Protein AF-A0AAE0QJD5-F1 (afdb_monomer_lite)

Organism: NCBI:txid175788

pLDDT: mean 72.14, std 20.15, range [41.31, 96.81]

InterPro domains:
  IPR052142 Calmodulin Regulator PCP4-like [PTHR15359] (8-60)

Secondary structure (DSSP, 8-state):
-------------TT--SS------GGGS-S-TT-HHHHHHHHHHHHHHHHHHHHHHHT--

Foldseek 3Di:
DPPPDDDPDPPPVPPPPPDDPPPQPPVNDPDDPPDVVSVVVVVVVVVVVVVVVVVVVVPPD

Sequence (61 aa):
RPGSGALTGLSKPSGVEDASKKDVPPDDFDIDLDAPETEKAAVAIQSHFRKYQKKKQDTKP

Radius of gyration: 17.84 Å; chains: 1; bounding box: 53×31×38 Å

Structure (mmCIF, N/CA/C/O backbone):
data_AF-A0AAE0QJD5-F1
#
_entry.id   AF-A0AAE0QJD5-F1
#
loop_
_atom_site.group_PDB
_atom_site.id
_atom_site.type_symbol
_atom_site.label_atom_id
_atom_site.label_alt_id
_atom_site.label_comp_id
_atom_site.label_asym_id
_atom_site.label_entity_id
_atom_site.label_seq_id
_atom_site.pdbx_PDB_ins_code
_atom_site.Cartn_x
_atom_site.Cartn_y
_atom_site.Cartn_z
_atom_site.occupancy
_atom_site.B_iso_or_equiv
_atom_site.auth_seq_id
_atom_site.auth_comp_id
_atom_site.auth_asym_id
_atom_site.auth_atom_id
_atom_site.pdbx_PDB_model_num
ATOM 1 N N . ARG A 1 1 ? -37.383 22.882 12.274 1.00 48.19 1 ARG A N 1
ATOM 2 C CA . ARG A 1 1 ? -36.517 21.870 12.927 1.00 48.19 1 ARG A CA 1
ATOM 3 C C . ARG A 1 1 ? -35.231 21.744 12.112 1.00 48.19 1 ARG A C 1
ATOM 5 O O . ARG A 1 1 ? -35.253 21.005 11.137 1.00 48.19 1 ARG A O 1
ATOM 12 N N . PRO A 1 2 ? -34.144 22.466 12.419 1.00 41.31 2 PRO A N 1
ATOM 13 C CA . PRO A 1 2 ? -32.848 22.116 11.860 1.00 41.31 2 PRO A CA 1
ATOM 14 C C . PRO A 1 2 ? -32.259 20.996 12.723 1.00 41.31 2 PRO A C 1
ATOM 16 O O . PRO A 1 2 ? -31.974 21.188 13.904 1.00 41.31 2 PRO A O 1
ATOM 19 N N . GLY A 1 3 ? -32.168 19.795 12.155 1.00 41.44 3 GLY A N 1
ATOM 20 C CA . GLY A 1 3 ? -31.472 18.669 12.765 1.00 41.44 3 GLY A CA 1
ATOM 21 C C . GLY A 1 3 ? -29.972 18.915 12.700 1.00 41.44 3 GLY A C 1
ATOM 22 O O . GLY A 1 3 ? -29.315 18.482 11.762 1.00 41.44 3 GLY A O 1
ATOM 23 N N . SER A 1 4 ? -29.459 19.640 13.692 1.00 52.38 4 SER A N 1
ATOM 24 C CA . SER A 1 4 ? -28.048 19.616 14.058 1.00 52.38 4 SER A CA 1
ATOM 25 C C . SER A 1 4 ? -27.758 18.224 14.620 1.00 52.38 4 SER A C 1
ATOM 27 O O . SER A 1 4 ? -28.058 17.929 15.776 1.00 52.38 4 SER A O 1
ATOM 29 N N . GLY A 1 5 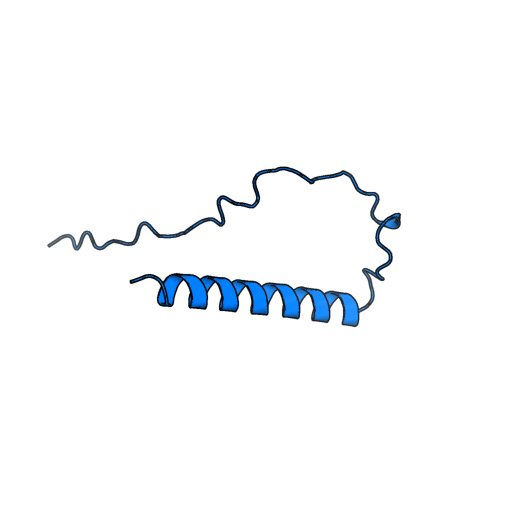? -27.305 17.329 13.748 1.00 47.06 5 GLY A N 1
ATOM 30 C CA . GLY A 1 5 ? -26.850 15.990 14.088 1.00 47.06 5 GLY A CA 1
ATOM 31 C C . GLY A 1 5 ? -25.365 15.888 13.788 1.00 47.06 5 GLY A C 1
ATOM 32 O O . GLY A 1 5 ? -24.964 16.006 12.633 1.00 47.06 5 GLY A O 1
ATOM 33 N N . ALA A 1 6 ? -24.583 15.687 14.848 1.00 46.25 6 ALA A N 1
ATOM 34 C CA . ALA A 1 6 ? -23.214 15.175 14.858 1.00 46.25 6 ALA A CA 1
ATOM 35 C C . ALA A 1 6 ? -22.991 14.142 13.724 1.00 46.25 6 ALA A C 1
ATOM 37 O O . ALA A 1 6 ? -23.910 13.410 13.380 1.00 46.25 6 ALA A O 1
ATOM 38 N N . LEU A 1 7 ? -21.825 14.027 13.085 1.00 45.38 7 LEU A N 1
ATOM 39 C CA . LEU A 1 7 ? -20.582 13.593 13.712 1.00 45.38 7 LEU A CA 1
ATOM 40 C C . LEU A 1 7 ? -19.370 14.393 13.197 1.00 45.38 7 LEU A C 1
ATOM 42 O O . LEU A 1 7 ? -18.826 14.142 12.121 1.00 45.38 7 LEU A O 1
ATOM 46 N N . THR A 1 8 ? -18.854 15.280 14.040 1.00 45.97 8 THR A N 1
ATOM 47 C CA . THR A 1 8 ? -17.408 15.484 14.145 1.00 45.97 8 THR A CA 1
ATOM 48 C C . THR A 1 8 ? -16.784 14.149 14.549 1.00 45.97 8 THR A C 1
ATOM 50 O O . THR A 1 8 ? -16.924 13.713 15.689 1.00 45.97 8 THR A O 1
ATOM 53 N N . GLY A 1 9 ? -16.160 13.463 13.599 1.00 46.19 9 GLY A N 1
ATOM 54 C CA . GLY A 1 9 ? -15.579 12.147 13.852 1.00 46.19 9 GLY A CA 1
ATOM 55 C C . GLY A 1 9 ? -14.839 11.559 12.662 1.00 46.19 9 GLY A C 1
ATOM 56 O O . GLY A 1 9 ? -14.668 10.348 12.598 1.00 46.19 9 GLY A O 1
ATOM 57 N N . LEU A 1 10 ? -14.364 12.389 11.725 1.00 49.12 10 LEU A N 1
ATOM 58 C CA . LEU A 1 10 ? -13.169 12.007 10.988 1.00 49.12 10 LEU A CA 1
ATOM 59 C C . LEU A 1 10 ? -12.039 12.073 12.015 1.00 49.12 10 LEU A C 1
ATOM 61 O O . LEU A 1 10 ? -11.355 13.089 12.136 1.00 49.12 10 LEU A O 1
ATOM 65 N N . SER A 1 11 ? -11.869 11.004 12.790 1.00 52.59 11 SER A N 1
ATOM 66 C CA . SER A 1 11 ? -10.577 10.665 13.357 1.00 52.59 11 SER A CA 1
ATOM 67 C C . SER A 1 11 ? -9.648 10.470 12.162 1.00 52.59 11 SER A C 1
ATOM 69 O O . SER A 1 11 ? -9.397 9.363 11.689 1.00 52.59 11 SER A O 1
ATOM 71 N N . LYS A 1 12 ? -9.151 11.605 11.643 1.00 50.81 12 LYS A N 1
ATOM 72 C CA . LYS A 1 12 ? -7.831 11.693 11.039 1.00 50.81 12 LYS A CA 1
ATOM 73 C C . LYS A 1 12 ? -6.963 10.781 11.902 1.00 50.81 12 LYS A C 1
ATOM 75 O O . LYS A 1 12 ? -6.987 10.957 13.126 1.00 50.81 12 LYS A O 1
ATOM 80 N N . PRO A 1 13 ? -6.234 9.809 11.340 1.00 49.38 13 PRO A N 1
ATOM 81 C CA . PRO A 1 13 ? -5.118 9.244 12.066 1.00 49.38 13 PRO A CA 1
ATOM 82 C C . PRO A 1 13 ? -4.124 10.398 12.266 1.00 49.38 13 PRO A C 1
ATOM 84 O O . PRO A 1 13 ? -3.210 10.593 11.476 1.00 49.38 13 PRO A O 1
ATOM 87 N N . SER A 1 14 ? -4.350 11.203 13.308 1.00 47.84 14 SER A N 1
ATOM 88 C CA . SER A 1 14 ? -3.470 12.237 13.862 1.00 47.84 14 SER A CA 1
ATOM 89 C 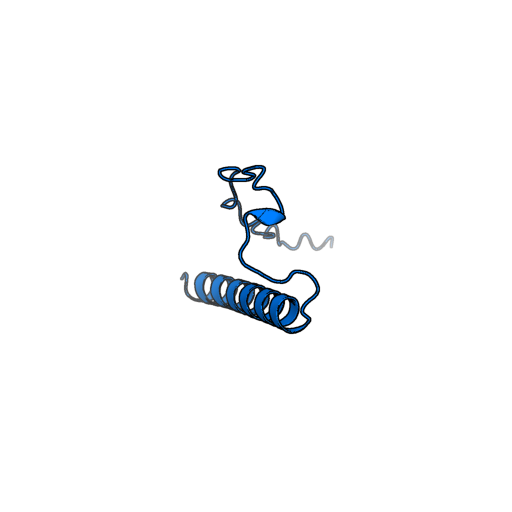C . SER A 1 14 ? -2.289 11.558 14.562 1.00 47.84 14 SER A C 1
ATOM 91 O O . SER A 1 14 ? -2.005 11.789 15.728 1.00 47.84 14 SER A O 1
ATOM 93 N N . GLY A 1 15 ? -1.702 10.594 13.862 1.00 45.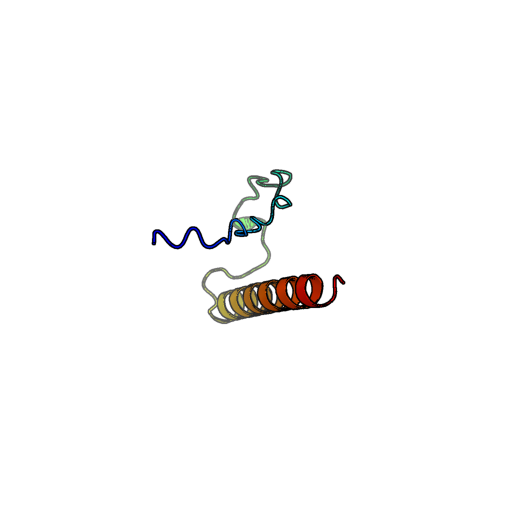69 15 GLY A N 1
ATOM 94 C CA . GLY A 1 15 ? -0.647 9.695 14.302 1.00 45.69 15 GLY A CA 1
ATOM 95 C C . GLY A 1 15 ? 0.140 9.135 13.116 1.00 45.69 15 GLY A C 1
ATOM 96 O O . GLY A 1 15 ? 0.835 8.140 13.259 1.00 45.69 15 GLY A O 1
ATOM 97 N N . VAL A 1 16 ? 0.023 9.762 11.943 1.00 46.84 16 VAL A N 1
ATOM 98 C CA . VAL A 1 16 ? 1.149 9.886 11.013 1.00 46.84 16 VAL A CA 1
ATOM 99 C C . VAL A 1 16 ? 1.636 11.327 11.109 1.00 46.84 16 VAL A C 1
ATOM 101 O O . VAL A 1 16 ? 1.606 12.090 10.149 1.00 46.84 16 VAL A O 1
ATOM 104 N N . GLU A 1 17 ? 1.999 11.720 12.330 1.00 44.12 17 GLU A N 1
ATOM 105 C CA . GLU A 1 17 ? 2.922 12.828 12.525 1.00 44.12 17 GLU A CA 1
ATOM 106 C C . GLU A 1 17 ? 4.189 12.450 11.746 1.00 44.12 17 GLU A C 1
ATOM 108 O O . GLU A 1 17 ? 4.850 11.448 12.023 1.00 44.12 17 GLU A O 1
ATOM 113 N N . ASP A 1 18 ? 4.395 13.194 10.670 1.00 53.50 18 ASP A N 1
ATOM 114 C CA . ASP A 1 18 ? 5.642 13.505 9.989 1.00 53.50 18 ASP A CA 1
ATOM 115 C C . ASP A 1 18 ? 6.910 13.109 10.783 1.00 53.50 18 ASP A C 1
ATOM 117 O O . ASP A 1 18 ? 7.449 13.881 11.567 1.00 53.50 18 ASP A O 1
ATOM 121 N N . ALA A 1 19 ? 7.381 11.869 10.619 1.00 49.56 19 ALA A N 1
ATOM 122 C CA . ALA A 1 19 ? 8.670 11.435 11.178 1.00 49.56 19 ALA A CA 1
ATOM 123 C C . ALA A 1 19 ? 9.486 10.543 10.231 1.00 49.56 19 ALA A C 1
ATOM 125 O O . ALA A 1 19 ? 10.584 10.111 10.578 1.00 49.56 19 ALA A O 1
ATOM 126 N N . SER A 1 20 ? 8.977 10.249 9.031 1.00 54.12 20 SER A N 1
ATOM 127 C CA . SER A 1 20 ? 9.736 9.600 7.954 1.00 54.12 20 SER A CA 1
ATOM 128 C C . SER A 1 20 ? 9.025 9.728 6.601 1.00 54.12 20 SER A C 1
ATOM 130 O O . SER A 1 20 ? 8.905 8.753 5.869 1.00 54.12 20 SER A O 1
ATOM 132 N N . LYS A 1 21 ? 8.704 10.956 6.167 1.00 55.94 21 LYS A N 1
ATOM 133 C CA . LYS A 1 21 ? 9.039 11.299 4.772 1.00 55.94 21 LYS A CA 1
ATOM 134 C C . LYS A 1 21 ? 10.565 11.387 4.685 1.00 55.94 21 LYS A C 1
ATOM 136 O O . LYS A 1 21 ? 11.127 12.446 4.436 1.00 55.94 21 LYS A O 1
ATOM 141 N N . LYS A 1 22 ? 11.259 10.291 5.009 1.00 59.91 22 LYS A N 1
ATOM 142 C CA . LYS A 1 22 ? 12.607 10.138 4.506 1.00 59.91 22 LYS A CA 1
ATOM 143 C C . LYS A 1 22 ? 12.386 10.084 3.010 1.00 59.91 22 LYS A C 1
ATOM 145 O O . LYS A 1 22 ? 11.605 9.260 2.535 1.00 59.91 22 LYS A O 1
ATOM 150 N N . ASP A 1 23 ? 12.987 11.039 2.328 1.00 63.25 23 ASP A N 1
ATOM 151 C CA . ASP A 1 23 ? 13.317 10.969 0.918 1.00 63.25 23 ASP A CA 1
ATOM 152 C C . ASP A 1 23 ? 14.204 9.721 0.759 1.00 63.25 23 ASP A C 1
ATOM 154 O O . ASP A 1 23 ? 15.426 9.787 0.779 1.00 63.25 23 ASP A O 1
ATOM 158 N N . VAL A 1 24 ? 13.578 8.547 0.859 1.00 64.56 24 VAL A N 1
ATOM 159 C CA . VAL A 1 24 ? 14.192 7.257 0.599 1.00 64.56 24 VAL A CA 1
ATOM 160 C C . VAL A 1 24 ? 14.061 7.128 -0.908 1.00 64.56 24 VAL A C 1
ATOM 162 O O . VAL A 1 24 ? 12.923 7.148 -1.399 1.00 64.56 24 VAL A O 1
ATOM 165 N N . PRO A 1 25 ? 15.183 7.090 -1.642 1.00 74.38 25 PRO A N 1
ATOM 166 C CA . PRO A 1 25 ? 15.169 6.835 -3.068 1.00 74.38 25 PRO A CA 1
ATOM 167 C C . PRO A 1 25 ? 14.230 5.664 -3.381 1.00 74.38 25 PRO A C 1
ATOM 169 O O . PRO A 1 25 ? 14.226 4.682 -2.638 1.00 74.38 25 PRO A O 1
ATOM 172 N N . PRO A 1 26 ? 13.438 5.726 -4.462 1.00 68.38 26 PRO A N 1
ATOM 173 C CA . PRO A 1 26 ? 12.637 4.587 -4.904 1.00 68.38 26 PRO A CA 1
ATOM 174 C C . PRO A 1 26 ? 13.466 3.296 -5.033 1.00 68.38 26 PRO A C 1
ATOM 176 O O . PRO A 1 26 ? 12.940 2.220 -4.777 1.00 68.38 26 PRO A O 1
ATOM 179 N N . ASP A 1 27 ? 14.761 3.426 -5.348 1.00 68.44 27 ASP A N 1
ATOM 180 C CA . ASP A 1 27 ? 15.744 2.338 -5.447 1.00 68.44 27 ASP A CA 1
ATOM 181 C C . ASP A 1 27 ? 16.176 1.711 -4.104 1.00 68.44 27 ASP A C 1
ATOM 183 O O . ASP A 1 27 ? 16.742 0.622 -4.098 1.00 68.44 27 ASP A O 1
ATOM 187 N N . ASP A 1 28 ? 15.926 2.360 -2.962 1.00 75.62 28 ASP A N 1
ATOM 188 C CA . ASP A 1 28 ? 16.292 1.833 -1.633 1.00 75.62 28 ASP A CA 1
ATOM 189 C C . ASP A 1 28 ? 15.239 0.847 -1.083 1.00 75.62 28 ASP A C 1
ATOM 191 O O . ASP A 1 28 ? 15.446 0.211 -0.043 1.00 75.62 28 ASP A O 1
ATOM 195 N N . PHE A 1 29 ? 14.090 0.718 -1.753 1.00 79.56 29 PHE A N 1
ATOM 196 C CA . PHE A 1 29 ? 13.074 -0.265 -1.406 1.00 79.56 29 PHE A CA 1
ATOM 197 C C . PHE A 1 29 ? 13.313 -1.555 -2.196 1.00 79.56 29 PHE A C 1
ATOM 199 O O . PHE A 1 29 ? 13.202 -1.566 -3.416 1.00 79.56 29 PHE A O 1
ATOM 206 N N . ASP A 1 30 ? 13.566 -2.660 -1.493 1.00 86.38 30 ASP A N 1
ATOM 207 C CA . ASP A 1 30 ? 13.668 -4.010 -2.074 1.00 86.38 30 ASP A CA 1
ATOM 208 C C . ASP A 1 30 ? 12.272 -4.565 -2.440 1.00 86.38 30 ASP A C 1
ATOM 210 O O . ASP A 1 30 ? 11.824 -5.588 -1.921 1.00 86.38 30 ASP A O 1
ATOM 214 N N . ILE A 1 31 ? 11.510 -3.808 -3.240 1.00 86.75 31 ILE A N 1
ATOM 215 C CA . ILE A 1 31 ? 10.183 -4.175 -3.747 1.00 86.75 31 ILE A CA 1
ATOM 216 C C . ILE A 1 31 ? 10.058 -3.796 -5.225 1.00 86.75 31 ILE A C 1
ATOM 218 O O . ILE A 1 31 ? 10.380 -2.680 -5.627 1.00 86.75 31 ILE A O 1
ATOM 222 N N . ASP A 1 32 ? 9.488 -4.692 -6.025 1.00 89.88 32 ASP A N 1
ATOM 223 C CA . ASP A 1 32 ? 9.141 -4.388 -7.412 1.00 89.88 32 ASP A CA 1
ATOM 224 C C . ASP A 1 32 ? 7.865 -3.534 -7.453 1.00 89.88 32 ASP A C 1
ATOM 226 O O . ASP A 1 32 ? 6.768 -4.035 -7.184 1.00 89.88 32 ASP A O 1
ATOM 230 N N . LEU A 1 33 ? 7.984 -2.246 -7.791 1.00 87.75 33 LEU A N 1
ATOM 231 C CA . LEU A 1 33 ? 6.836 -1.328 -7.875 1.00 87.75 33 LEU A CA 1
ATOM 232 C C . LEU A 1 33 ? 5.891 -1.646 -9.042 1.00 87.75 33 LEU A C 1
ATOM 234 O O . LEU A 1 33 ? 4.695 -1.396 -8.932 1.00 87.75 33 LEU A O 1
ATOM 238 N N . ASP A 1 34 ? 6.410 -2.232 -10.122 1.00 89.94 34 ASP A N 1
ATOM 239 C CA . ASP A 1 34 ? 5.618 -2.643 -11.289 1.00 89.94 34 ASP A CA 1
ATOM 240 C C . ASP A 1 34 ? 4.975 -4.031 -11.115 1.00 89.94 34 ASP A C 1
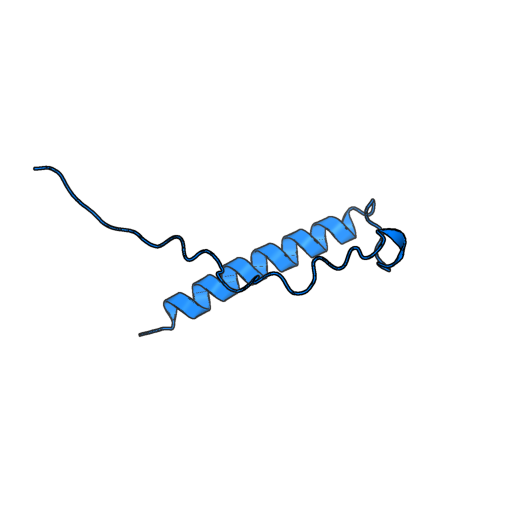ATOM 242 O O . ASP A 1 34 ? 4.155 -4.460 -11.935 1.00 89.94 34 ASP A O 1
ATOM 246 N N . ALA A 1 35 ? 5.342 -4.772 -10.062 1.00 92.94 35 ALA A N 1
ATOM 247 C CA . ALA A 1 35 ? 4.788 -6.095 -9.833 1.00 92.94 35 ALA A CA 1
ATOM 248 C C . ALA A 1 35 ? 3.356 -5.987 -9.276 1.00 92.94 35 ALA A C 1
ATOM 250 O O . ALA A 1 35 ? 3.135 -5.428 -8.196 1.00 92.94 35 ALA A O 1
ATOM 251 N N . PRO A 1 36 ? 2.361 -6.623 -9.923 1.00 93.81 36 PRO A N 1
ATOM 252 C CA . PRO A 1 36 ? 0.976 -6.575 -9.455 1.00 93.81 36 PRO A CA 1
ATOM 253 C C . PRO A 1 36 ? 0.788 -7.257 -8.090 1.00 93.81 36 PRO A C 1
ATOM 255 O O . PRO A 1 36 ? -0.223 -7.048 -7.421 1.00 93.81 36 PRO A O 1
ATOM 258 N N . GLU A 1 37 ? 1.722 -8.112 -7.670 1.00 94.56 37 GLU A N 1
ATOM 259 C CA . GLU A 1 37 ? 1.714 -8.731 -6.345 1.00 94.56 37 GLU A CA 1
ATOM 260 C C . GLU A 1 37 ? 2.053 -7.725 -5.236 1.00 94.56 37 GLU A C 1
ATOM 262 O O . GLU A 1 37 ? 1.355 -7.698 -4.219 1.00 94.56 37 GLU A O 1
ATOM 267 N N . THR A 1 38 ? 3.029 -6.841 -5.460 1.00 93.38 38 THR A N 1
ATOM 268 C CA . THR A 1 38 ? 3.402 -5.761 -4.533 1.00 93.38 38 THR A CA 1
ATOM 269 C C . THR A 1 38 ? 2.221 -4.824 -4.287 1.00 93.38 38 THR A C 1
ATOM 271 O O . THR A 1 38 ? 1.878 -4.530 -3.137 1.00 93.38 38 THR A O 1
ATOM 274 N N . GLU A 1 39 ? 1.518 -4.423 -5.350 1.00 92.19 39 GLU A N 1
ATOM 275 C CA . GLU A 1 39 ? 0.314 -3.594 -5.239 1.00 92.19 39 GLU A CA 1
ATOM 276 C C . GLU A 1 39 ? -0.796 -4.296 -4.446 1.00 92.19 39 GLU A C 1
ATOM 278 O O . GLU A 1 39 ? -1.399 -3.717 -3.535 1.00 92.19 39 GLU A O 1
ATOM 283 N N . LYS A 1 40 ? -1.055 -5.575 -4.749 1.00 95.81 40 LYS A N 1
ATOM 284 C CA . LYS A 1 40 ? -2.064 -6.379 -4.041 1.00 95.81 40 LYS A CA 1
ATOM 285 C C . LYS A 1 40 ? -1.731 -6.523 -2.561 1.00 95.81 40 LYS A C 1
ATOM 287 O O . LYS A 1 40 ? -2.631 -6.396 -1.727 1.00 95.81 40 LYS A O 1
ATOM 292 N N . ALA A 1 41 ? -0.464 -6.755 -2.227 1.00 94.50 41 ALA A N 1
ATOM 293 C CA . ALA A 1 41 ? 0.000 -6.827 -0.850 1.00 94.50 41 ALA A CA 1
ATOM 294 C C . ALA A 1 41 ? -0.223 -5.491 -0.125 1.00 94.50 41 ALA A C 1
ATOM 296 O O . ALA A 1 41 ? -0.794 -5.473 0.969 1.00 94.50 41 ALA A O 1
ATOM 297 N N . ALA A 1 42 ? 0.122 -4.367 -0.759 1.00 94.00 42 ALA A N 1
ATOM 298 C CA . ALA A 1 42 ? -0.102 -3.037 -0.201 1.00 94.00 42 ALA A CA 1
ATOM 299 C C . ALA A 1 42 ? -1.594 -2.777 0.074 1.00 94.00 42 ALA A C 1
ATOM 301 O O . ALA A 1 42 ? -1.968 -2.387 1.185 1.00 94.00 42 ALA A O 1
ATOM 302 N N . VAL A 1 43 ? -2.471 -3.068 -0.892 1.00 96.38 43 VAL A N 1
ATOM 303 C CA . VAL A 1 43 ? -3.931 -2.928 -0.742 1.00 96.38 43 VAL A CA 1
ATOM 304 C C . VAL A 1 43 ? -4.463 -3.828 0.377 1.00 96.38 43 VAL A C 1
ATOM 306 O O . VAL A 1 43 ? -5.295 -3.403 1.191 1.00 96.38 43 VAL A O 1
ATOM 309 N N . ALA A 1 44 ? -3.968 -5.064 0.468 1.00 96.81 44 ALA A N 1
ATOM 310 C CA . ALA A 1 44 ? -4.320 -5.969 1.549 1.00 96.81 44 ALA A CA 1
ATOM 311 C C . ALA A 1 44 ? -3.934 -5.359 2.902 1.00 96.81 44 ALA A C 1
ATOM 313 O O . ALA A 1 44 ? -4.810 -5.200 3.753 1.00 96.81 44 ALA A O 1
ATOM 314 N N . ILE A 1 45 ? -2.684 -4.937 3.092 1.00 95.44 45 ILE A N 1
ATOM 315 C CA . ILE A 1 45 ? -2.201 -4.350 4.352 1.00 95.44 45 ILE A CA 1
ATOM 316 C C . ILE A 1 45 ? -3.020 -3.107 4.731 1.00 95.44 45 ILE A C 1
ATOM 318 O O . ILE A 1 45 ? -3.522 -3.016 5.854 1.00 95.44 45 ILE A O 1
ATOM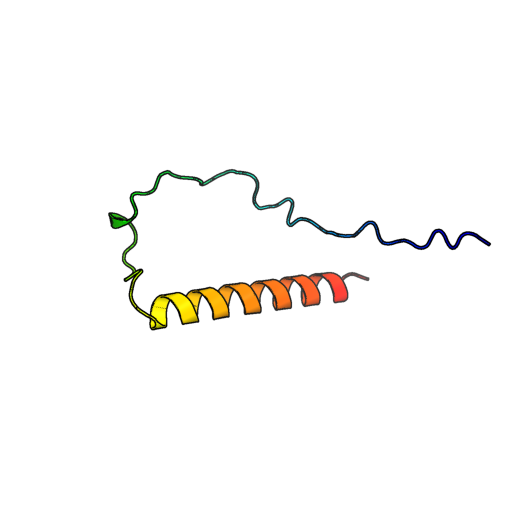 322 N N . GLN A 1 46 ? -3.249 -2.189 3.787 1.00 94.81 46 GLN A N 1
ATOM 323 C CA . GLN A 1 46 ? -4.037 -0.972 4.015 1.00 94.81 46 GLN A CA 1
ATOM 324 C C . GLN A 1 46 ? -5.476 -1.285 4.448 1.00 94.81 46 GLN A C 1
ATOM 326 O O . GLN A 1 46 ? -6.006 -0.688 5.394 1.00 94.81 46 GLN A O 1
ATOM 331 N N . SER A 1 47 ? -6.121 -2.245 3.779 1.00 96.56 47 SER A N 1
ATOM 332 C CA . SER A 1 47 ? -7.493 -2.641 4.100 1.00 96.56 47 SER A CA 1
ATOM 333 C C . SER A 1 47 ? -7.592 -3.327 5.468 1.00 96.56 47 SER A C 1
ATOM 335 O O . SER A 1 47 ? -8.520 -3.041 6.233 1.00 96.56 47 SER A O 1
ATOM 337 N N . HIS A 1 48 ? -6.622 -4.178 5.817 1.00 96.75 48 HIS A N 1
ATOM 338 C CA . HIS A 1 48 ? -6.536 -4.817 7.130 1.00 96.75 48 HIS A CA 1
ATOM 339 C C . HIS A 1 48 ? -6.314 -3.785 8.233 1.00 96.75 48 HIS A C 1
ATOM 341 O O . HIS A 1 48 ? -7.002 -3.836 9.253 1.00 96.75 48 HIS A O 1
ATOM 347 N N . PHE A 1 49 ? -5.437 -2.805 8.011 1.00 95.12 49 PHE A N 1
ATOM 348 C CA . PHE A 1 49 ? -5.174 -1.743 8.976 1.00 95.12 49 PHE A CA 1
ATOM 349 C C . PHE A 1 49 ? -6.417 -0.890 9.244 1.00 95.12 49 PHE A C 1
ATOM 351 O O . PHE A 1 49 ? -6.781 -0.670 10.400 1.00 95.12 49 PHE A O 1
ATOM 358 N N . ARG A 1 50 ? -7.146 -0.484 8.193 1.00 93.00 50 ARG A N 1
ATOM 359 C CA . ARG A 1 50 ? -8.414 0.252 8.345 1.00 93.00 50 ARG A CA 1
ATOM 360 C C . ARG A 1 50 ? -9.439 -0.543 9.161 1.00 93.00 50 ARG A C 1
ATOM 362 O O . ARG A 1 50 ? -10.077 0.014 10.055 1.00 93.00 50 ARG A O 1
ATOM 369 N N . LYS A 1 51 ? -9.585 -1.845 8.885 1.00 93.88 51 LYS A N 1
ATOM 370 C CA . LYS A 1 51 ? -10.476 -2.742 9.646 1.00 93.88 51 LYS A CA 1
ATOM 371 C C . LYS A 1 51 ? -10.028 -2.883 11.103 1.00 93.88 51 LYS A C 1
ATOM 373 O O . LYS A 1 51 ? -10.870 -2.868 11.996 1.00 93.88 51 LYS A O 1
ATOM 378 N N . TYR A 1 52 ? -8.726 -3.010 11.345 1.00 93.56 52 TYR A N 1
ATOM 379 C CA . TYR A 1 52 ? -8.148 -3.113 12.684 1.00 93.56 52 TYR A CA 1
ATOM 380 C C . TYR A 1 52 ? -8.408 -1.855 13.519 1.00 93.56 52 TYR A C 1
ATOM 382 O O . TYR A 1 52 ? -8.880 -1.969 14.648 1.00 93.56 52 TYR A O 1
ATOM 390 N N . GLN A 1 53 ? -8.186 -0.665 12.951 1.00 92.25 53 GLN A N 1
ATOM 391 C CA . GLN A 1 53 ? -8.456 0.603 13.634 1.00 92.25 53 GLN A CA 1
ATOM 392 C C . GLN A 1 53 ? -9.930 0.738 14.016 1.00 92.25 53 GLN A C 1
ATOM 394 O O . GLN A 1 53 ? -10.238 1.093 15.150 1.00 92.25 53 GLN A O 1
ATOM 399 N N . LYS A 1 54 ? -10.843 0.379 13.105 1.00 90.00 54 LYS A N 1
ATOM 400 C CA . LYS A 1 54 ? -12.281 0.384 13.391 1.00 90.00 54 LYS A CA 1
ATOM 401 C C . LYS A 1 54 ? -12.626 -0.545 14.562 1.00 90.00 54 LYS A C 1
ATOM 403 O O . LYS A 1 54 ? -13.195 -0.084 15.542 1.00 90.00 54 LYS A O 1
ATOM 408 N N . LYS A 1 55 ? -12.149 -1.796 14.524 1.00 88.19 55 LYS A N 1
ATOM 409 C CA . LYS A 1 55 ? -12.325 -2.755 15.630 1.00 88.19 55 LYS A CA 1
ATOM 410 C C . LYS A 1 55 ? -11.795 -2.220 16.965 1.00 88.19 55 LYS A C 1
ATOM 412 O O . LYS A 1 55 ? -12.430 -2.442 17.985 1.00 88.19 55 LYS A O 1
ATOM 417 N N . LYS A 1 56 ? -10.653 -1.520 16.972 1.00 86.44 56 LYS A N 1
ATOM 418 C CA . LYS A 1 56 ? -10.082 -0.923 18.192 1.00 86.44 56 LYS A CA 1
ATOM 419 C C . LYS A 1 56 ? -10.939 0.206 18.766 1.00 86.44 56 LYS A C 1
ATOM 421 O O . LYS A 1 56 ? -11.033 0.305 19.986 1.00 86.44 56 LYS A O 1
ATOM 426 N N . GLN A 1 57 ? -11.559 1.021 17.914 1.00 80.50 57 GLN A N 1
ATOM 427 C CA . GLN A 1 57 ? -12.4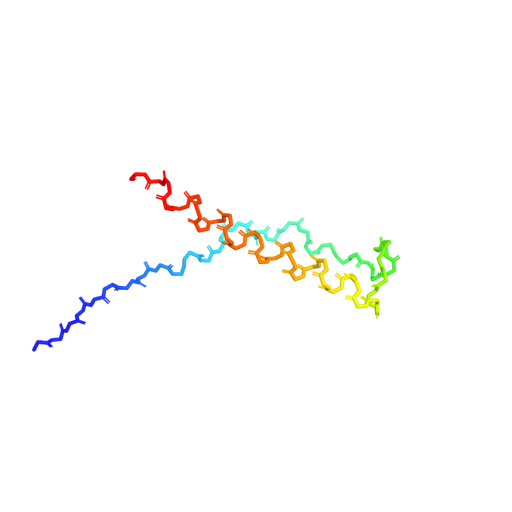87 2.076 18.339 1.00 80.50 57 GLN A CA 1
ATOM 428 C C . GLN A 1 57 ? -13.804 1.488 18.864 1.00 80.50 57 GLN A C 1
ATOM 430 O O . GLN A 1 57 ? -14.284 1.937 19.896 1.00 80.50 57 GLN A O 1
ATOM 435 N N . ASP A 1 58 ? -14.334 0.440 18.223 1.00 69.25 58 ASP A N 1
ATOM 436 C CA . ASP A 1 58 ? -15.576 -0.232 18.644 1.00 69.25 58 ASP A CA 1
ATOM 437 C C . ASP A 1 58 ? -15.431 -0.967 19.996 1.00 69.25 58 ASP A C 1
ATOM 439 O O . ASP A 1 58 ? -16.412 -1.199 20.695 1.00 69.25 58 ASP A O 1
ATOM 443 N N . THR A 1 59 ? -14.204 -1.342 20.382 1.00 60.47 59 THR A N 1
ATOM 444 C CA . THR A 1 59 ? -13.900 -1.969 21.684 1.00 60.47 59 THR A CA 1
ATOM 445 C C . THR A 1 59 ? -13.578 -0.975 22.804 1.00 60.47 59 THR A C 1
ATOM 447 O O . THR A 1 59 ? -13.266 -1.405 23.915 1.00 60.47 59 THR A O 1
ATOM 450 N N . LYS A 1 60 ? -13.595 0.336 22.533 1.00 59.56 60 LYS A N 1
ATOM 451 C CA . LYS A 1 60 ? -13.424 1.357 23.571 1.00 59.56 60 LYS A CA 1
ATOM 452 C C . LYS A 1 60 ? -14.803 1.632 24.202 1.00 59.56 60 LYS A C 1
ATOM 454 O O . LYS A 1 60 ? -15.693 2.021 23.450 1.00 59.56 60 LYS A O 1
ATOM 459 N N . PRO A 1 61 ? -14.999 1.371 25.512 1.00 62.03 61 PRO A N 1
ATOM 460 C CA . PRO A 1 61 ? -16.284 1.585 26.181 1.00 62.03 61 PRO A CA 1
ATOM 461 C C . PRO A 1 61 ? -16.689 3.062 26.211 1.00 62.03 61 PRO A C 1
ATOM 463 O O . PRO A 1 61 ? -15.781 3.929 26.161 1.00 62.03 61 PRO A O 1
#

=== Feature glossary ===
Legend for the data blocks above and below:

— What the protein is —

The amino-acid sequence is the protein's primary structure: the linear order of residues from the N-terminus to the C-terminus, written in one-letter code. Everything else here — the 3D coordinates, the secondary structure, the domain annotations — is ultimately a consequence of this string.

Functional annotations link the protein to curated databases. InterPro entries identify conserved domains and families by matching the sequence against member-database signatures (Pfam, PROSITE, CDD, …). Gene Ontology (GO) terms describe molecular function, biological process, and cellular component in a controlled vocabulary. CATH places the structure in a hierarchical fold classification (Class/Architecture/Topology/Homologous-superfamily). The organism is the source species.

— Where its atoms are —

Atomic coordinates in PDBx/mmCIF format — the same representation the Protein Data Bank distributes. Each line of the _atom_site loop places one backbone atom in Cartesian space (units: ångströms, origin: arbitrary).

The six renders are orthographic views along the three Cartesian axes in both directions. Representation (cartoon, sticks, or surface) and color scheme (sequence-rainbow or by-chain) vary across proteins so the training set covers all the common visualization conventions.

— Local backbone conformation —

Eight-state secondary structure (DSSP): H is the canonical α-helix, G the tighter 3₁₀-helix, I the wider π-helix; E/B are β-structure, T and S are turns and bends, and '-' is everything else. DSSP derives these from the pattern of main-chain N–H···O=C hydrogen bonds, not from the sequence.

Three-state secondary structure (P-SEA) collapses the eight DSSP classes into helix (a), strand (b), and coil (c). P-SEA assigns these from Cα geometry alone — distances and angles — without requiring backbone oxygens, so it works on any Cα trace.

φ (phi) and ψ (psi) are the two rotatable backbone dihedrals per residue: φ is the C(i-1)–N–Cα–C torsion, ψ is the N–Cα–C–N(i+1) torsion, both in degrees on (−180°, 180°]. α-helical residues cluster near (−60°, −45°); β-strand residues near (−120°, +130°). A Ramachandran plot is simply a scatter of (φ, ψ) for every residue.

— Global shape and packing —

The geometric summary reports three shape descriptors. Rg (radius of gyration) measures how spread out the Cα atoms are about their centre of mass; compact globular proteins have small Rg, elongated or unfolded ones large. Cα contacts (<8 Å, |i−j|>4) count long-range residue pairs in spatial proximity — high for tightly packed folds, near zero for rods or random coil. The bounding-box extents give the protein's footprint along x, y, z in Å.

SASA measures how much of the protein is reachable by solvent. It is computed by rolling a water-sized probe over the atomic surface and summing the exposed area (Å²). Per-residue SASA distinguishes core (buried, low SASA) from surface (exposed, high SASA) residues; total SASA is a whole-molecule size measure.

Plot images: a contact map (which residues are close in 3D, as an N×N binary image), a Ramachandran scatter (backbone torsion angles, revealing secondary-structure composition at a glance), and — for AlphaFold structures — a PAE heatmap (pairwise prediction confidence).

— Structural neighborhood —

A 3Di character summarizes, for each residue, the relative orientation of the Cα frame of its nearest spatial neighbor. Because it encodes fold topology rather than chemistry, 3Di alignments detect remote structural similarity that sequence alignment misses.

The Foldseek neighbor list gives the closest experimentally determined structures in the PDB, ranked by structural alignment. TM-score near 1 means near-identical fold; near 0.3 means only rough topology match. This is how one finds what a novel AlphaFold prediction most resembles in the solved-structure universe.

— Confidence and disorder —

For AlphaFold models, the B-factor field carries pLDDT — the model's own estimate of local accuracy on a 0–100 scale. Regions with pLDDT<50 should be treated as essentially unmodeled; they often correspond to intrinsically disordered segments.

Crystallographic B-factors measure how much each atom's electron density is smeared out, in Å². They rise in mobile loops and surface residues and fall in the buried interior. In AlphaFold models this column is repurposed to hold pLDDT instead.

Predicted Aligned Error (PAE) is an AlphaFold confidence matrix: entry (i, j) is the expected error in the position of residue j, in ångströms, when the prediction is superimposed on the true structure at residue i. Low PAE within a block of residues means that block is internally rigid and well-predicted; high PAE between two blocks means their relative placement is uncertain even if each block individually is confident.